Protein AF-A0A920GXK9-F1 (afdb_monomer_lite)

Radius of gyration: 22.67 Å; chains: 1; bounding box: 51×32×59 Å

Foldseek 3Di:
DDDDPDDADLLNVLCDPPDACCNGPPSPPPDDPVVSVVSSCCSPCVVVVVVVVVLVVVLVVFQAPFDDQPDQLVPQPPDDPVLSVQCVVVVDGGLNRSCPGPPQDSVNSVSSVVVRVVVCVVVVD

pLDDT: mean 87.95, std 10.88, range [48.81, 97.88]

Sequence (125 aa):
MKKLTNNSSLYDILKRPGVLYKNLPAAEEAVPPNVIDEIEASVKYEGYIKRQKADIERLQRNENTPIPKNIDYKNVVGLSNEVKQKLSEAQPESIARASRLPGITPAAISLLMVHIKKHRKAVGE

Structure (mmCIF, N/CA/C/O backbone):
data_AF-A0A920GXK9-F1
#
_entry.id   AF-A0A920GXK9-F1
#
loop_
_atom_site.group_PDB
_atom_site.id
_atom_site.type_symbol
_atom_site.label_atom_id
_atom_site.label_alt_id
_atom_site.label_comp_id
_atom_site.label_asym_id
_atom_site.label_entity_id
_atom_site.label_seq_id
_atom_site.pdbx_PDB_ins_code
_atom_site.Cartn_x
_atom_site.Cartn_y
_atom_site.Cartn_z
_atom_site.occupancy
_atom_site.B_iso_or_equiv
_atom_site.auth_seq_id
_atom_site.auth_comp_id
_atom_site.auth_asym_id
_atom_site.auth_atom_id
_atom_site.pdbx_PDB_model_num
ATOM 1 N N . MET A 1 1 ? 32.214 -4.500 -12.180 1.00 48.81 1 MET A N 1
ATOM 2 C CA . MET A 1 1 ? 31.186 -5.488 -12.587 1.00 48.81 1 MET A CA 1
ATOM 3 C C . MET A 1 1 ? 31.556 -6.853 -12.019 1.00 48.81 1 MET A C 1
ATOM 5 O O . MET A 1 1 ? 32.674 -7.297 -12.239 1.00 48.81 1 MET A O 1
ATOM 9 N N . LYS A 1 2 ? 30.674 -7.491 -11.239 1.00 49.12 2 LYS A N 1
ATOM 10 C CA . LYS A 1 2 ? 30.928 -8.814 -10.639 1.00 49.12 2 LYS A CA 1
ATOM 11 C C . LYS A 1 2 ? 30.874 -9.879 -11.749 1.00 49.12 2 LYS A C 1
ATOM 13 O O . LYS A 1 2 ? 29.871 -9.937 -12.458 1.00 49.12 2 LYS A O 1
ATOM 18 N N . LYS A 1 3 ? 31.948 -10.663 -11.934 1.00 50.00 3 LYS A N 1
ATOM 19 C CA . LYS A 1 3 ? 32.013 -11.754 -12.931 1.00 50.00 3 LYS A CA 1
ATOM 20 C C . LYS A 1 3 ? 30.836 -12.718 -12.726 1.00 50.00 3 LYS A C 1
ATOM 22 O O . LYS A 1 3 ? 30.548 -13.091 -11.590 1.00 50.00 3 LYS A O 1
ATOM 27 N N . LEU A 1 4 ? 30.157 -13.096 -13.812 1.00 56.00 4 LEU A N 1
ATOM 28 C CA . LEU A 1 4 ? 29.124 -14.132 -13.782 1.00 56.00 4 LEU A CA 1
ATOM 29 C C . LEU A 1 4 ? 29.808 -15.490 -13.594 1.00 56.00 4 LEU A C 1
ATOM 31 O O . LEU A 1 4 ? 30.535 -15.934 -14.473 1.00 56.00 4 LEU A O 1
ATOM 35 N N . THR A 1 5 ? 29.591 -16.126 -12.446 1.00 57.28 5 THR A N 1
ATOM 36 C CA . THR A 1 5 ? 30.139 -17.454 -12.121 1.00 57.28 5 THR A CA 1
ATOM 37 C C . THR A 1 5 ? 29.089 -18.570 -12.180 1.00 57.28 5 THR A C 1
ATOM 39 O O . THR A 1 5 ? 29.429 -19.708 -11.898 1.00 57.28 5 THR A O 1
ATOM 42 N N . ASN A 1 6 ? 27.837 -18.269 -12.559 1.00 59.78 6 ASN A N 1
ATOM 43 C CA . ASN A 1 6 ? 26.729 -19.232 -12.661 1.00 59.78 6 ASN A CA 1
ATOM 44 C C . ASN A 1 6 ? 25.952 -19.057 -13.977 1.00 59.78 6 ASN A C 1
ATOM 46 O O . ASN A 1 6 ? 25.784 -17.918 -14.424 1.00 59.78 6 ASN A O 1
ATOM 50 N N . ASN A 1 7 ? 25.407 -20.159 -14.519 1.00 68.31 7 ASN A N 1
ATOM 51 C CA . ASN A 1 7 ? 24.389 -20.191 -15.585 1.00 68.31 7 ASN A CA 1
ATOM 52 C C . ASN A 1 7 ? 23.203 -19.279 -15.217 1.00 68.31 7 ASN A C 1
ATOM 54 O O . ASN A 1 7 ? 22.267 -19.703 -14.547 1.00 68.31 7 ASN A O 1
ATOM 58 N N . SER A 1 8 ? 23.264 -18.008 -15.612 1.00 76.44 8 SER A N 1
ATOM 59 C CA . SER A 1 8 ? 22.206 -17.021 -15.377 1.00 76.44 8 SER A CA 1
ATOM 60 C C . SER A 1 8 ? 21.415 -16.862 -16.667 1.00 76.44 8 SER A C 1
ATOM 62 O O . SER A 1 8 ? 22.023 -16.666 -17.720 1.00 76.44 8 SER A O 1
ATOM 64 N N . SER A 1 9 ? 20.085 -16.933 -16.603 1.00 88.44 9 SER A N 1
ATOM 65 C CA . SER A 1 9 ? 19.259 -16.690 -17.788 1.00 88.44 9 SER A CA 1
ATOM 66 C C . SER A 1 9 ? 19.341 -15.216 -18.216 1.00 88.44 9 SER A C 1
ATOM 68 O O . SER A 1 9 ? 19.643 -14.336 -17.403 1.00 88.44 9 SER A O 1
ATOM 70 N N . LEU A 1 10 ? 19.036 -14.916 -19.484 1.00 89.00 10 LEU A N 1
ATOM 71 C CA . LEU A 1 10 ? 18.918 -13.527 -19.958 1.00 89.00 10 LEU A CA 1
ATOM 72 C C . LEU A 1 10 ? 17.891 -12.735 -19.136 1.00 89.00 10 LEU A C 1
ATOM 74 O O . LEU A 1 10 ? 18.093 -11.560 -18.842 1.00 89.00 10 LEU A O 1
ATOM 78 N N . TYR A 1 11 ? 16.841 -13.418 -18.687 1.00 89.31 11 TYR A N 1
ATOM 79 C CA . TYR A 1 11 ? 15.830 -12.891 -17.785 1.00 89.31 11 TYR A CA 1
ATOM 80 C C . TYR A 1 11 ? 16.412 -12.491 -16.414 1.00 89.31 11 TYR A C 1
ATOM 82 O O . TYR A 1 11 ? 16.169 -11.380 -15.940 1.00 89.31 11 TYR A O 1
ATOM 90 N N . ASP A 1 12 ? 17.258 -13.329 -15.804 1.00 89.19 12 ASP A N 1
ATOM 91 C CA . ASP A 1 12 ? 17.922 -13.006 -14.527 1.00 89.19 12 ASP A CA 1
ATOM 92 C C . ASP A 1 12 ? 18.906 -11.838 -14.661 1.00 89.19 12 ASP A C 1
ATOM 94 O O . ASP A 1 12 ? 19.091 -11.044 -13.733 1.00 89.19 12 ASP A O 1
ATOM 98 N N . ILE A 1 13 ? 19.551 -11.721 -15.823 1.00 89.31 13 ILE A N 1
ATOM 99 C CA . ILE A 1 13 ? 20.436 -10.599 -16.143 1.00 89.31 13 ILE A CA 1
ATOM 100 C C . ILE A 1 13 ? 19.612 -9.314 -16.276 1.00 89.31 13 ILE A C 1
ATOM 102 O O . ILE A 1 13 ? 19.978 -8.298 -15.678 1.00 89.31 13 ILE A O 1
ATOM 106 N N . LEU A 1 14 ? 18.473 -9.371 -16.971 1.00 91.56 14 LEU A N 1
ATOM 107 C CA . LEU A 1 14 ? 17.584 -8.229 -17.167 1.00 91.56 14 LEU A CA 1
ATOM 108 C C . LEU A 1 14 ? 16.921 -7.759 -15.863 1.00 91.56 14 LEU A C 1
ATOM 110 O O . LEU A 1 14 ? 16.590 -6.584 -15.742 1.00 91.56 14 LEU A O 1
ATOM 114 N N . LYS A 1 15 ? 16.818 -8.598 -14.826 1.00 90.56 15 LYS A N 1
ATOM 115 C CA . LYS A 1 15 ? 16.380 -8.156 -13.486 1.00 90.56 15 LYS A CA 1
ATOM 116 C C . LYS A 1 15 ? 17.358 -7.208 -12.786 1.00 90.56 15 LYS A C 1
ATOM 118 O O . LYS A 1 15 ? 16.964 -6.508 -11.853 1.00 90.56 15 LYS A O 1
ATOM 123 N N . ARG A 1 16 ? 18.630 -7.159 -13.193 1.00 90.38 16 ARG A N 1
ATOM 124 C CA . ARG A 1 16 ? 19.647 -6.352 -12.499 1.00 90.38 16 ARG A CA 1
ATOM 125 C C . ARG A 1 16 ? 19.402 -4.846 -12.693 1.00 90.38 16 ARG A C 1
ATOM 127 O O . ARG A 1 16 ? 19.021 -4.421 -13.789 1.00 90.38 16 ARG A O 1
ATOM 134 N N . PRO A 1 17 ? 19.645 -4.011 -11.665 1.00 89.44 17 PRO A N 1
ATOM 135 C CA . PRO A 1 17 ? 19.542 -2.559 -11.795 1.00 89.44 17 PRO A CA 1
ATOM 136 C C . PRO A 1 17 ? 20.426 -2.029 -12.931 1.00 89.44 17 PRO A C 1
ATOM 138 O O . PRO A 1 17 ? 21.578 -2.440 -13.059 1.00 89.44 17 PRO A O 1
ATOM 141 N N . GLY A 1 18 ? 19.880 -1.134 -13.757 1.00 88.56 18 GLY A N 1
ATOM 142 C CA . GLY A 1 18 ? 20.609 -0.486 -14.855 1.00 88.56 18 GLY A CA 1
ATOM 143 C C . GLY A 1 18 ? 20.888 -1.353 -16.090 1.00 88.56 18 GLY A C 1
ATOM 144 O O . GLY A 1 18 ? 21.463 -0.846 -17.045 1.00 88.56 18 GLY A O 1
ATOM 145 N N . VAL A 1 19 ? 20.488 -2.630 -16.101 1.00 92.06 19 VAL A N 1
ATOM 146 C CA . VAL A 1 19 ? 20.582 -3.481 -17.299 1.00 92.06 19 VAL A CA 1
ATOM 147 C C . VAL A 1 19 ? 19.360 -3.262 -18.184 1.00 92.06 19 VAL A C 1
ATOM 149 O O . VAL A 1 19 ? 18.238 -3.424 -17.713 1.00 92.06 19 VAL A O 1
ATOM 152 N N . LEU A 1 20 ? 19.581 -2.926 -19.446 1.00 92.00 20 LEU A N 1
ATOM 153 C CA . LEU A 1 20 ? 18.554 -2.796 -20.477 1.00 92.00 20 LEU A CA 1
ATOM 154 C C . LEU A 1 20 ? 18.635 -3.981 -21.443 1.00 92.00 20 LEU A C 1
ATOM 156 O O . LEU A 1 20 ? 19.661 -4.663 -21.517 1.00 92.00 20 LEU A O 1
ATOM 160 N N . TYR A 1 21 ? 17.580 -4.205 -22.217 1.00 91.06 21 TYR A N 1
ATOM 161 C CA . TYR A 1 21 ? 17.492 -5.243 -23.237 1.00 91.06 21 TYR A CA 1
ATOM 162 C C . TYR A 1 21 ? 18.669 -5.163 -24.213 1.00 91.06 21 TYR A C 1
ATOM 164 O O . TYR A 1 21 ? 19.319 -6.168 -24.471 1.00 91.06 21 TYR A O 1
ATOM 172 N N . LYS A 1 22 ? 19.054 -3.949 -24.634 1.00 90.50 22 LYS A N 1
ATOM 173 C CA . LYS A 1 22 ? 20.226 -3.701 -25.498 1.00 90.50 22 LYS A CA 1
ATOM 174 C C . LYS A 1 22 ? 21.576 -4.141 -24.915 1.00 90.50 22 LYS A C 1
ATOM 176 O O . LYS A 1 22 ? 22.574 -4.153 -25.622 1.00 90.50 22 LYS A O 1
ATOM 181 N N . ASN A 1 23 ? 21.647 -4.418 -23.612 1.00 89.25 23 ASN A N 1
ATOM 182 C CA . ASN A 1 23 ? 22.854 -4.936 -22.968 1.00 89.25 23 ASN A CA 1
ATOM 183 C C . ASN A 1 23 ? 22.914 -6.471 -22.988 1.00 89.25 23 ASN A C 1
ATOM 185 O O . ASN A 1 23 ? 23.897 -7.039 -22.508 1.00 89.25 23 ASN A O 1
ATOM 189 N N . LEU A 1 24 ? 21.867 -7.141 -23.477 1.00 88.12 24 LEU A N 1
ATOM 190 C CA . LEU A 1 24 ? 21.811 -8.591 -23.584 1.00 88.12 24 LEU A CA 1
ATOM 191 C C . LEU A 1 24 ? 22.510 -9.058 -24.870 1.00 88.12 24 LEU A C 1
ATOM 193 O O . LEU A 1 24 ? 22.381 -8.414 -25.906 1.00 88.12 24 LEU A O 1
ATOM 197 N N . PRO A 1 25 ? 23.192 -10.213 -24.844 1.00 81.50 25 PRO A N 1
ATOM 198 C CA . PRO A 1 25 ? 23.873 -10.761 -26.018 1.00 81.50 25 PRO A CA 1
ATOM 199 C C . PRO A 1 25 ? 22.933 -11.150 -27.176 1.00 81.50 25 PRO A C 1
ATOM 201 O O . PRO A 1 25 ? 23.414 -11.351 -28.279 1.00 81.50 25 PRO A O 1
ATOM 204 N N . ALA A 1 26 ? 21.617 -11.249 -26.947 1.00 73.38 26 ALA A N 1
ATOM 205 C CA . ALA A 1 26 ? 20.611 -11.536 -27.979 1.00 73.38 26 ALA A CA 1
ATOM 206 C C . ALA A 1 26 ? 19.924 -10.272 -28.539 1.00 73.38 26 ALA A C 1
ATOM 208 O O . ALA A 1 26 ? 18.965 -10.376 -29.294 1.00 73.38 26 ALA A O 1
ATOM 209 N N . ALA A 1 27 ? 20.383 -9.072 -28.168 1.00 72.25 27 ALA A N 1
ATOM 210 C CA . ALA A 1 27 ? 19.735 -7.819 -28.563 1.00 72.25 27 ALA A CA 1
ATOM 211 C C . ALA A 1 27 ? 19.862 -7.471 -30.060 1.00 72.25 27 ALA A C 1
ATOM 213 O O . ALA A 1 27 ? 19.308 -6.464 -30.493 1.00 72.25 27 ALA A O 1
ATOM 214 N N . GLU A 1 28 ? 20.617 -8.262 -30.826 1.00 62.75 28 GLU A N 1
ATOM 2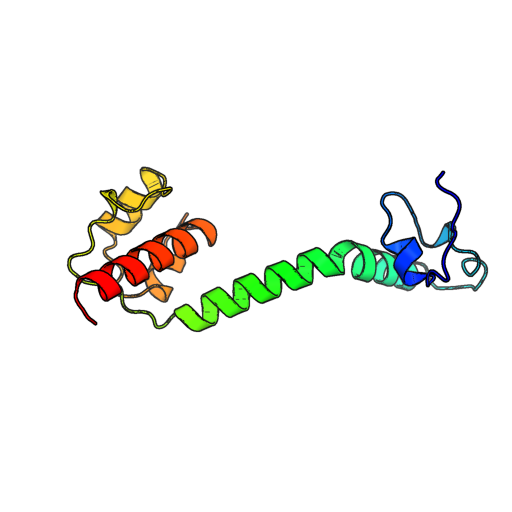15 C CA . GLU A 1 28 ? 20.832 -8.078 -32.266 1.00 62.75 28 GLU A CA 1
ATOM 216 C C . GLU A 1 28 ? 19.676 -8.625 -33.120 1.00 62.75 28 GLU A C 1
ATOM 218 O O . GLU A 1 28 ? 1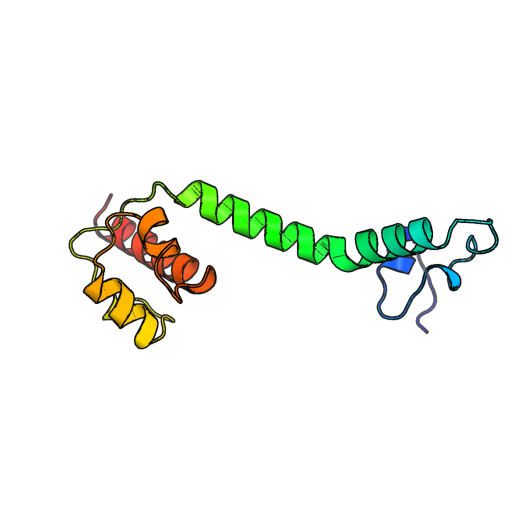9.560 -8.271 -34.293 1.00 62.75 28 GLU A O 1
ATOM 223 N N . GLU A 1 29 ? 18.786 -9.445 -32.546 1.00 72.25 29 GLU A N 1
ATOM 224 C CA . GLU A 1 29 ? 17.530 -9.805 -33.206 1.00 72.25 29 GLU A CA 1
ATOM 225 C C . GLU A 1 29 ? 16.633 -8.566 -33.325 1.00 72.25 29 GLU A C 1
ATOM 227 O O . GLU A 1 29 ? 16.472 -7.799 -32.374 1.00 72.25 29 GLU A O 1
ATOM 232 N N . ALA A 1 30 ? 16.038 -8.360 -34.505 1.00 78.69 30 ALA A N 1
ATOM 233 C CA . ALA A 1 30 ? 15.164 -7.224 -34.786 1.00 78.69 30 ALA A CA 1
ATOM 234 C C . ALA A 1 30 ? 13.827 -7.356 -34.034 1.00 78.69 30 ALA A C 1
ATOM 236 O O . ALA A 1 30 ? 12.793 -7.700 -34.609 1.00 78.69 30 ALA A O 1
ATOM 237 N N . VAL A 1 31 ? 13.852 -7.091 -32.730 1.00 87.12 31 VAL A N 1
ATOM 238 C CA . VAL A 1 31 ? 12.663 -7.031 -31.884 1.00 87.12 31 VAL A CA 1
ATOM 239 C C . VAL A 1 31 ? 12.063 -5.625 -31.972 1.00 87.12 31 VAL A C 1
ATOM 241 O O . VAL A 1 31 ? 12.782 -4.638 -31.791 1.00 87.12 31 VAL A O 1
ATOM 244 N N . PRO A 1 32 ? 10.752 -5.493 -32.245 1.00 91.75 32 PRO A N 1
ATOM 245 C CA . PRO A 1 32 ? 10.090 -4.196 -32.280 1.00 91.75 32 PRO A CA 1
ATOM 246 C C . PRO A 1 32 ? 10.259 -3.422 -30.959 1.00 91.75 32 PRO A C 1
ATOM 248 O O . PRO A 1 32 ? 10.151 -4.027 -29.889 1.00 91.75 32 PRO A O 1
ATOM 251 N N . PRO A 1 33 ? 10.454 -2.090 -30.990 1.00 90.00 33 PRO A N 1
ATOM 252 C CA . PRO A 1 33 ? 10.674 -1.295 -29.779 1.00 90.00 33 PRO A CA 1
ATOM 253 C C . PRO A 1 33 ? 9.590 -1.460 -28.704 1.00 90.00 33 PRO A C 1
ATOM 255 O O . PRO A 1 33 ? 9.906 -1.589 -27.529 1.00 90.00 33 PRO A O 1
ATOM 258 N N . ASN A 1 34 ? 8.318 -1.557 -29.101 1.00 93.94 34 ASN A N 1
ATOM 259 C CA . ASN A 1 34 ? 7.203 -1.768 -28.173 1.00 93.94 34 ASN A CA 1
ATOM 260 C C . ASN A 1 34 ? 7.283 -3.115 -27.434 1.00 93.94 34 ASN A C 1
ATOM 262 O O . ASN A 1 34 ? 6.865 -3.213 -26.284 1.00 93.94 34 ASN A O 1
ATOM 266 N N . VAL A 1 35 ? 7.823 -4.148 -28.085 1.00 93.12 35 VAL A N 1
ATOM 267 C CA . VAL A 1 35 ? 8.030 -5.464 -27.469 1.00 93.12 35 VAL A CA 1
ATOM 268 C C . VAL A 1 35 ? 9.207 -5.405 -26.495 1.00 93.12 35 VAL A C 1
ATOM 270 O O . VAL A 1 35 ? 9.139 -5.995 -25.420 1.00 93.12 35 VAL A O 1
ATOM 273 N N . ILE A 1 36 ? 10.262 -4.652 -26.824 1.00 92.56 36 ILE A N 1
ATOM 274 C CA . ILE A 1 36 ? 11.381 -4.402 -25.905 1.00 92.56 36 ILE A CA 1
ATOM 275 C C . ILE A 1 36 ? 10.882 -3.699 -24.636 1.00 92.56 36 ILE A C 1
ATOM 277 O O . ILE A 1 36 ? 11.195 -4.154 -23.534 1.00 92.56 36 ILE A O 1
ATOM 281 N N . ASP A 1 37 ? 10.064 -2.655 -24.783 1.00 92.69 37 ASP A N 1
ATOM 282 C CA . ASP A 1 37 ? 9.478 -1.924 -23.654 1.00 92.69 37 ASP A CA 1
ATOM 283 C C . ASP A 1 37 ? 8.630 -2.843 -22.762 1.00 92.69 37 ASP A C 1
ATOM 285 O O . ASP A 1 37 ? 8.730 -2.790 -21.535 1.00 92.69 37 ASP A O 1
ATOM 289 N N . GLU A 1 38 ? 7.827 -3.728 -23.358 1.00 94.31 38 GLU A N 1
ATOM 290 C CA . GLU A 1 38 ? 7.013 -4.697 -22.618 1.00 94.31 38 GLU A CA 1
ATOM 291 C C . GLU A 1 38 ? 7.871 -5.735 -21.876 1.00 94.31 38 GLU A C 1
ATOM 293 O O . GLU A 1 38 ? 7.608 -6.049 -20.708 1.00 94.31 38 GLU A O 1
ATOM 298 N N . ILE A 1 39 ? 8.931 -6.244 -22.509 1.00 93.06 39 ILE A N 1
ATOM 299 C CA . ILE A 1 39 ? 9.879 -7.170 -21.876 1.00 93.06 39 ILE A CA 1
ATOM 300 C C . ILE A 1 39 ? 10.570 -6.483 -20.694 1.00 93.06 39 ILE A C 1
ATOM 302 O O . ILE A 1 39 ? 10.608 -7.033 -19.592 1.00 93.06 39 ILE A O 1
ATOM 306 N N . GLU A 1 40 ? 11.098 -5.274 -20.884 1.00 93.06 40 GLU A N 1
ATOM 307 C CA . GLU A 1 40 ? 11.743 -4.539 -19.799 1.00 93.06 40 GLU A CA 1
ATOM 308 C C . GLU A 1 40 ? 10.752 -4.237 -18.674 1.00 93.06 40 GLU A C 1
ATOM 310 O O . GLU A 1 40 ? 11.024 -4.564 -17.517 1.00 93.06 40 GLU A O 1
ATOM 315 N N . ALA A 1 41 ? 9.577 -3.690 -18.983 1.00 93.19 41 ALA A N 1
ATOM 316 C CA . ALA A 1 41 ? 8.571 -3.376 -17.978 1.00 93.19 41 ALA A CA 1
ATOM 317 C C . ALA A 1 41 ? 8.139 -4.628 -17.198 1.00 93.19 41 ALA A C 1
ATOM 319 O O . ALA A 1 41 ? 8.163 -4.632 -15.963 1.00 93.19 41 ALA A O 1
ATOM 320 N N . SER A 1 42 ? 7.798 -5.714 -17.891 1.00 93.25 42 SER A N 1
ATOM 321 C CA . SER A 1 42 ? 7.347 -6.951 -17.247 1.00 93.25 42 SER A CA 1
ATOM 322 C C . SER A 1 42 ? 8.406 -7.514 -16.301 1.00 93.25 42 SER A C 1
ATOM 324 O O . SER A 1 42 ? 8.080 -7.828 -15.157 1.00 93.25 42 SER A O 1
ATOM 326 N N . VAL A 1 43 ? 9.677 -7.558 -16.709 1.00 94.06 43 VAL A N 1
ATOM 327 C CA . VAL A 1 43 ? 10.769 -8.096 -15.884 1.00 94.06 43 VAL A CA 1
ATOM 328 C C . VAL A 1 43 ? 11.125 -7.168 -14.721 1.00 94.06 43 VAL A C 1
ATOM 330 O O . VAL A 1 43 ? 11.325 -7.637 -13.596 1.00 94.06 43 VAL A O 1
ATOM 333 N N . LYS A 1 44 ? 11.201 -5.854 -14.958 1.00 92.00 44 LYS A N 1
ATOM 334 C CA . LYS A 1 44 ? 11.584 -4.868 -13.931 1.00 92.00 44 LYS A CA 1
ATOM 335 C C . LYS A 1 44 ? 10.509 -4.703 -12.862 1.00 92.00 44 LYS A C 1
ATOM 337 O O . LYS A 1 44 ? 10.841 -4.546 -11.684 1.00 92.00 44 LYS A O 1
ATOM 342 N N . TYR A 1 45 ? 9.236 -4.756 -13.253 1.00 93.62 45 TYR A N 1
ATOM 343 C CA . TYR A 1 45 ? 8.112 -4.524 -12.347 1.00 93.62 45 TYR A CA 1
ATOM 344 C C . TYR A 1 45 ? 7.474 -5.804 -11.794 1.00 93.62 45 TYR A C 1
ATOM 346 O O . TYR A 1 45 ? 6.680 -5.704 -10.858 1.00 93.62 45 TYR A O 1
ATOM 354 N N . GLU A 1 46 ? 7.845 -6.997 -12.275 1.00 92.56 46 GLU A N 1
ATOM 355 C CA . GLU A 1 46 ? 7.275 -8.286 -11.845 1.00 92.56 46 GLU A CA 1
ATOM 356 C C . GLU A 1 46 ? 7.154 -8.412 -10.317 1.00 92.56 46 GLU A C 1
ATOM 358 O O . GLU A 1 46 ? 6.086 -8.722 -9.786 1.00 92.56 46 GLU A O 1
ATOM 363 N N . GLY A 1 47 ? 8.243 -8.146 -9.586 1.00 90.56 47 GLY A N 1
ATOM 364 C CA . GLY A 1 47 ? 8.276 -8.294 -8.130 1.00 90.56 47 GLY A CA 1
ATOM 365 C C . GLY A 1 47 ? 7.333 -7.327 -7.410 1.00 90.56 47 GLY A C 1
ATOM 366 O O . GLY A 1 47 ? 6.705 -7.694 -6.413 1.00 90.56 47 GLY A O 1
ATOM 367 N N . TYR A 1 48 ? 7.195 -6.110 -7.936 1.00 91.00 48 TYR A N 1
ATOM 368 C CA . TYR A 1 48 ? 6.286 -5.097 -7.405 1.00 91.00 48 TYR A CA 1
ATOM 369 C C . TYR A 1 48 ? 4.833 -5.476 -7.682 1.00 91.00 48 TYR A C 1
ATOM 371 O O . TYR A 1 48 ? 4.022 -5.476 -6.757 1.00 91.00 48 TYR A O 1
ATOM 379 N N . ILE A 1 49 ? 4.525 -5.882 -8.916 1.00 91.88 49 ILE A N 1
ATOM 380 C CA . ILE A 1 49 ? 3.189 -6.333 -9.322 1.00 91.88 49 ILE A CA 1
ATOM 381 C C . ILE A 1 49 ? 2.769 -7.549 -8.493 1.00 91.88 49 ILE A C 1
ATOM 383 O O . ILE A 1 49 ? 1.651 -7.595 -7.981 1.00 91.88 49 ILE A O 1
ATOM 387 N N . LYS A 1 50 ? 3.669 -8.518 -8.294 1.00 93.56 50 LYS A N 1
ATOM 388 C CA . LYS A 1 50 ? 3.406 -9.697 -7.460 1.00 93.56 50 LYS A CA 1
ATOM 389 C C . LYS A 1 50 ? 3.085 -9.311 -6.015 1.00 93.56 50 LYS A C 1
ATOM 391 O O . LYS A 1 50 ? 2.148 -9.858 -5.437 1.00 93.56 50 LYS A O 1
ATOM 396 N N . ARG A 1 51 ? 3.825 -8.359 -5.436 1.00 90.81 51 ARG A N 1
ATOM 397 C CA . ARG A 1 51 ? 3.556 -7.852 -4.081 1.00 90.81 51 ARG A CA 1
ATOM 398 C C . ARG A 1 51 ? 2.203 -7.143 -4.002 1.00 90.81 51 ARG A C 1
ATOM 400 O O . ARG A 1 51 ? 1.417 -7.458 -3.118 1.00 90.81 51 ARG A O 1
ATOM 407 N N . GLN A 1 52 ? 1.910 -6.260 -4.954 1.00 89.50 52 GLN A N 1
ATOM 408 C CA . GLN A 1 52 ? 0.635 -5.543 -5.008 1.00 89.50 52 GLN A CA 1
ATOM 409 C C . GLN A 1 52 ? -0.558 -6.495 -5.153 1.00 89.50 52 GLN A C 1
ATOM 411 O O . GLN A 1 52 ? -1.550 -6.335 -4.447 1.00 89.50 52 GLN A O 1
ATOM 416 N N . LYS A 1 53 ? -0.455 -7.524 -6.005 1.00 90.75 53 LYS A N 1
ATOM 417 C CA . LYS A 1 53 ? -1.492 -8.562 -6.125 1.00 90.75 53 LYS A CA 1
ATOM 418 C C . LYS A 1 53 ? -1.723 -9.289 -4.799 1.00 90.75 53 LYS A C 1
ATOM 420 O O . LYS A 1 53 ? -2.866 -9.411 -4.373 1.00 90.75 53 LYS A O 1
ATOM 425 N N . ALA A 1 54 ? -0.655 -9.691 -4.109 1.00 89.44 54 ALA A N 1
ATOM 426 C CA . ALA A 1 54 ? -0.769 -10.342 -2.804 1.00 89.44 54 ALA A CA 1
ATOM 427 C C . ALA A 1 54 ? -1.427 -9.436 -1.741 1.00 89.44 54 ALA A C 1
ATOM 429 O O . ALA A 1 54 ? -2.222 -9.912 -0.925 1.00 89.44 54 ALA A O 1
ATOM 430 N N . ASP A 1 55 ? -1.130 -8.132 -1.759 1.00 83.31 55 ASP A N 1
ATOM 431 C CA . ASP A 1 55 ? -1.763 -7.153 -0.870 1.00 83.31 55 ASP A CA 1
ATOM 432 C C . ASP A 1 55 ? -3.266 -7.000 -1.174 1.00 83.31 55 ASP A C 1
ATOM 434 O O . ASP A 1 55 ? -4.082 -7.012 -0.248 1.00 83.31 55 ASP A O 1
ATOM 438 N N . ILE A 1 56 ? -3.650 -6.941 -2.456 1.00 85.19 56 ILE A N 1
ATOM 439 C CA . ILE A 1 56 ? -5.056 -6.896 -2.898 1.00 85.19 56 ILE A CA 1
ATOM 440 C C . ILE A 1 56 ? -5.810 -8.155 -2.458 1.00 85.19 56 ILE A C 1
ATOM 442 O O . ILE A 1 56 ? -6.854 -8.049 -1.817 1.00 85.19 56 ILE A O 1
ATOM 446 N N . GLU A 1 57 ? -5.270 -9.345 -2.726 1.00 88.19 57 GLU A N 1
ATOM 447 C CA . GLU A 1 57 ? -5.890 -10.619 -2.333 1.00 88.19 57 GLU A CA 1
ATOM 448 C C . GLU A 1 57 ? -6.060 -10.728 -0.813 1.00 88.19 57 GLU A C 1
ATOM 450 O O . GLU A 1 57 ? -7.038 -11.284 -0.303 1.00 88.19 57 GLU A O 1
ATOM 455 N N . ARG A 1 58 ? -5.103 -10.199 -0.042 1.00 81.81 58 ARG A N 1
ATOM 456 C CA . ARG A 1 58 ? -5.227 -10.125 1.415 1.00 81.81 58 ARG A CA 1
ATOM 457 C C . ARG A 1 58 ? -6.357 -9.186 1.827 1.00 81.81 58 ARG A C 1
ATOM 459 O O . ARG A 1 58 ? -7.086 -9.535 2.752 1.00 81.81 58 ARG A O 1
ATOM 466 N N . LEU A 1 59 ? -6.495 -8.019 1.204 1.00 76.81 59 LEU A N 1
ATOM 467 C CA . LEU A 1 59 ? -7.592 -7.098 1.513 1.00 76.81 59 LEU A CA 1
ATOM 468 C C . LEU A 1 59 ? -8.947 -7.727 1.179 1.00 76.81 59 LEU A C 1
ATOM 470 O O . LEU A 1 59 ? -9.797 -7.788 2.064 1.00 76.81 59 LEU A O 1
ATOM 474 N N . GLN A 1 60 ? -9.096 -8.292 -0.021 1.00 82.75 60 GLN A N 1
ATOM 475 C CA . GLN A 1 60 ? -10.324 -8.953 -0.483 1.00 82.75 60 GLN A CA 1
ATOM 476 C C . GLN A 1 60 ? -10.767 -10.079 0.455 1.00 82.75 60 GLN A C 1
ATOM 478 O O . GLN A 1 60 ? -11.915 -10.114 0.891 1.00 82.75 60 GLN A O 1
ATOM 483 N N . ARG A 1 61 ? -9.843 -10.956 0.871 1.00 84.56 61 ARG A N 1
ATOM 484 C CA . ARG A 1 61 ? -10.156 -12.029 1.835 1.00 84.56 61 ARG A CA 1
ATOM 485 C C . ARG A 1 61 ? -10.708 -11.520 3.166 1.00 84.56 61 ARG A C 1
ATOM 487 O O . ARG A 1 61 ? -11.402 -12.262 3.853 1.00 84.56 61 ARG A O 1
ATOM 494 N N . ASN A 1 62 ? -10.364 -10.296 3.558 1.00 82.06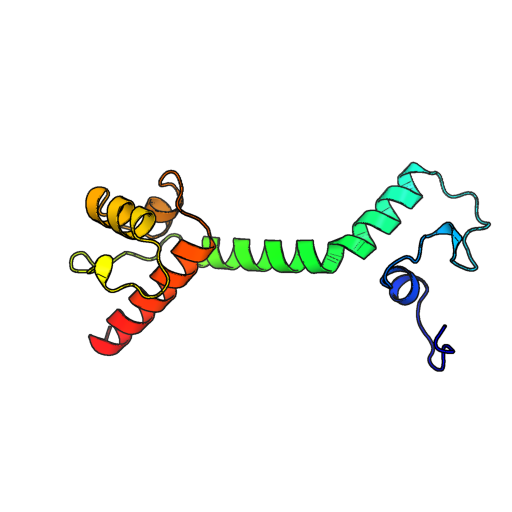 62 ASN A N 1
ATOM 495 C CA . ASN A 1 62 ? -10.757 -9.724 4.840 1.00 82.06 62 ASN A CA 1
ATOM 496 C C . ASN A 1 62 ? -11.908 -8.713 4.724 1.00 82.06 62 ASN A C 1
ATOM 498 O O . ASN A 1 62 ? -12.318 -8.197 5.761 1.00 82.06 62 ASN A O 1
ATOM 502 N N . GLU A 1 63 ? -12.447 -8.444 3.529 1.00 81.50 63 GLU A N 1
ATOM 503 C CA . GLU A 1 63 ? -13.513 -7.449 3.320 1.00 81.50 63 GLU A CA 1
ATOM 504 C C . GLU A 1 63 ? -14.729 -7.688 4.225 1.00 81.50 63 GLU A C 1
ATOM 506 O O . GLU A 1 63 ? -15.225 -6.754 4.858 1.00 81.50 63 GLU A O 1
ATOM 511 N N . ASN A 1 64 ? -15.134 -8.951 4.377 1.00 85.12 64 ASN A N 1
ATOM 512 C CA . ASN A 1 64 ? -16.279 -9.351 5.198 1.00 85.12 64 ASN A CA 1
ATOM 513 C C . ASN A 1 64 ? -15.966 -9.446 6.698 1.00 85.12 64 ASN A C 1
ATOM 515 O O . ASN A 1 64 ? -16.808 -9.902 7.466 1.00 85.12 64 ASN A O 1
ATOM 519 N N . THR A 1 65 ? -14.770 -9.052 7.146 1.00 90.94 65 THR A N 1
ATOM 520 C CA . THR A 1 65 ? -14.427 -9.104 8.573 1.00 90.94 65 THR A CA 1
ATOM 521 C C . THR A 1 65 ? -15.248 -8.057 9.334 1.00 90.94 65 THR A C 1
ATOM 523 O O . THR A 1 65 ? -15.072 -6.861 9.070 1.00 90.94 65 THR A O 1
ATOM 526 N N . PRO A 1 66 ? -16.103 -8.464 10.296 1.00 93.62 66 PRO A N 1
ATOM 527 C CA . PRO A 1 66 ? -16.847 -7.511 11.104 1.00 93.62 66 PRO A CA 1
ATOM 528 C C . PRO A 1 66 ? -15.923 -6.832 12.114 1.00 93.62 66 PRO A C 1
ATOM 530 O O . PRO A 1 66 ? -15.038 -7.471 12.701 1.00 93.62 66 PRO A O 1
ATOM 533 N N . ILE A 1 67 ? -16.142 -5.538 12.321 1.00 94.56 67 ILE A N 1
ATOM 534 C CA . ILE A 1 67 ? -15.434 -4.757 13.332 1.00 94.56 67 ILE A CA 1
ATOM 535 C C . ILE A 1 67 ? -16.250 -4.820 14.636 1.00 94.56 67 ILE A C 1
ATOM 537 O O . ILE A 1 67 ? -17.451 -4.545 14.607 1.00 94.56 67 ILE A O 1
ATOM 541 N N . PRO A 1 68 ? -15.648 -5.206 15.780 1.00 92.38 68 PRO A N 1
ATOM 542 C CA . PRO A 1 68 ? -16.349 -5.225 17.062 1.00 92.38 68 PRO A CA 1
ATOM 543 C C . PRO A 1 68 ? -16.922 -3.850 17.422 1.00 92.38 68 PRO A C 1
ATOM 545 O O . PRO A 1 68 ? -16.227 -2.842 17.313 1.00 92.38 68 PRO A O 1
ATOM 548 N N . LYS A 1 69 ? -18.170 -3.807 17.905 1.00 89.00 69 LYS A N 1
ATOM 549 C CA . LYS A 1 69 ? -18.871 -2.549 18.234 1.00 89.00 69 LYS A CA 1
ATOM 550 C C . LYS A 1 69 ? -18.201 -1.734 19.346 1.00 89.00 69 LYS A C 1
ATOM 552 O O . LYS A 1 69 ? -18.419 -0.535 19.438 1.00 89.00 69 LYS A O 1
ATOM 557 N N . ASN A 1 70 ? -17.427 -2.387 20.206 1.00 89.25 70 ASN A N 1
ATOM 558 C CA . ASN A 1 70 ? -16.740 -1.794 21.351 1.00 89.25 70 ASN A CA 1
ATOM 559 C C . ASN A 1 70 ? -15.246 -1.543 21.090 1.00 89.25 70 ASN A C 1
ATOM 561 O O . ASN A 1 70 ? -14.484 -1.368 22.040 1.00 89.25 70 ASN A O 1
ATOM 565 N N . ILE A 1 71 ? -14.806 -1.570 19.829 1.00 93.06 71 ILE A N 1
ATOM 566 C CA . ILE A 1 71 ? -13.410 -1.299 19.498 1.00 93.06 71 ILE A CA 1
ATOM 567 C C . ILE A 1 71 ? -13.039 0.142 19.872 1.00 93.06 71 ILE A C 1
ATOM 569 O O . ILE A 1 71 ? -13.728 1.095 19.510 1.00 93.06 71 ILE A O 1
ATOM 573 N N . ASP A 1 72 ? -11.911 0.311 20.559 1.00 94.06 72 ASP A N 1
ATOM 574 C CA . ASP A 1 72 ? -11.326 1.632 20.774 1.00 94.06 72 ASP A CA 1
ATOM 575 C C . ASP A 1 72 ? -10.244 1.902 19.723 1.00 94.06 72 ASP A C 1
ATOM 577 O O . ASP A 1 72 ? -9.086 1.485 19.855 1.00 94.06 72 ASP A O 1
ATOM 581 N N . TYR A 1 73 ? -10.615 2.636 18.670 1.00 96.19 73 TYR A N 1
ATOM 582 C CA . TYR A 1 73 ? -9.693 3.012 17.596 1.00 96.19 73 TYR A CA 1
ATOM 583 C C . TYR A 1 73 ? -8.493 3.825 18.096 1.00 96.19 73 TYR A C 1
ATOM 585 O O . TYR A 1 73 ? -7.426 3.784 17.473 1.00 96.19 73 TYR A O 1
ATOM 593 N N . LYS A 1 74 ? -8.610 4.525 19.234 1.00 95.38 74 LYS A N 1
ATOM 594 C CA . LYS A 1 74 ? -7.502 5.304 19.805 1.00 95.38 74 LYS A CA 1
ATOM 595 C C . LYS A 1 74 ? -6.336 4.407 20.224 1.00 95.38 74 LYS A C 1
ATOM 597 O O . LYS A 1 74 ? -5.182 4.837 20.122 1.00 95.38 74 LYS A O 1
ATOM 602 N N . ASN A 1 75 ? -6.625 3.151 20.566 1.00 94.69 75 ASN A N 1
ATOM 603 C CA . ASN A 1 75 ? -5.651 2.148 21.001 1.00 94.69 75 ASN A CA 1
ATOM 604 C C . ASN A 1 75 ? -5.061 1.318 19.852 1.00 94.69 75 ASN A C 1
ATOM 606 O O . ASN A 1 75 ? -4.221 0.442 20.080 1.00 94.69 75 ASN A O 1
ATOM 610 N N . VAL A 1 76 ? -5.449 1.582 18.600 1.00 95.94 76 VAL A N 1
ATOM 611 C CA . VAL A 1 76 ? -4.828 0.914 17.452 1.00 95.94 76 VAL A CA 1
ATOM 612 C C . VAL A 1 76 ? -3.451 1.530 17.200 1.00 95.94 76 VAL A C 1
ATOM 614 O O . VAL A 1 76 ? -3.309 2.661 16.727 1.00 95.94 76 VAL A O 1
ATOM 617 N N . VAL A 1 77 ? -2.414 0.768 17.545 1.00 95.00 77 VAL A N 1
ATOM 618 C CA . VAL A 1 77 ? -1.008 1.165 17.407 1.00 95.00 77 VAL A CA 1
ATOM 619 C C . VAL A 1 77 ? -0.650 1.379 15.933 1.00 95.00 77 VAL A C 1
ATOM 621 O O . VAL A 1 77 ? -0.973 0.554 15.081 1.00 95.00 77 VAL A O 1
ATOM 624 N N . GLY A 1 78 ? 0.039 2.485 15.642 1.00 95.81 78 GLY A N 1
ATOM 625 C CA . GLY A 1 78 ? 0.529 2.830 14.303 1.00 95.81 78 GLY A CA 1
ATOM 626 C C . GLY A 1 78 ? -0.460 3.591 13.414 1.00 95.81 78 GLY A C 1
ATOM 627 O O . GLY A 1 78 ? -0.048 4.097 12.374 1.00 95.81 78 GLY A O 1
ATOM 628 N N . LEU A 1 79 ? -1.737 3.717 13.799 1.00 97.06 79 LEU A N 1
ATOM 629 C CA . LEU A 1 79 ? -2.658 4.617 13.096 1.00 97.06 79 LEU A CA 1
ATOM 630 C C . LEU A 1 79 ? -2.335 6.078 13.424 1.00 97.06 79 LEU A C 1
ATOM 632 O O . LEU A 1 79 ? -2.065 6.414 14.580 1.00 97.06 79 LEU A O 1
ATOM 636 N N . SER A 1 80 ? -2.407 6.949 12.416 1.00 97.44 80 SER A N 1
ATOM 637 C CA . SER A 1 80 ? -2.314 8.396 12.618 1.00 97.44 80 SER A CA 1
ATOM 638 C C . SER A 1 80 ? -3.533 8.921 13.381 1.00 97.44 80 SER A C 1
ATOM 640 O O . SER A 1 80 ? -4.598 8.300 13.377 1.00 97.44 80 SER A O 1
ATOM 642 N N . ASN A 1 81 ? -3.400 10.090 14.014 1.00 97.38 81 ASN A N 1
ATOM 643 C CA . ASN A 1 81 ? -4.513 10.718 14.732 1.00 97.38 81 ASN A CA 1
ATOM 644 C C . ASN A 1 81 ? -5.704 11.006 13.807 1.00 97.38 81 ASN A C 1
ATOM 646 O O . ASN A 1 81 ? -6.837 10.736 14.187 1.00 97.38 81 ASN A O 1
ATOM 650 N N . GLU A 1 82 ? -5.445 11.449 12.575 1.00 97.00 82 GLU A N 1
ATOM 651 C CA . GLU A 1 82 ? -6.486 11.677 11.567 1.00 97.00 82 GLU A CA 1
ATOM 652 C C . GLU A 1 82 ? -7.247 10.386 11.230 1.00 97.00 82 GLU A C 1
ATOM 654 O O . GLU A 1 82 ? -8.475 10.366 11.204 1.00 97.00 82 GLU A O 1
ATOM 659 N N . VAL A 1 83 ? -6.531 9.276 11.025 1.00 97.88 83 VAL A N 1
ATOM 660 C CA . VAL A 1 83 ? -7.155 7.979 10.734 1.00 97.88 83 VAL A CA 1
ATOM 661 C C . VAL A 1 83 ? -7.966 7.478 11.932 1.00 97.88 83 VAL A C 1
ATOM 663 O O . VAL A 1 83 ? -9.090 7.008 11.758 1.00 97.88 83 VAL A O 1
ATOM 666 N N . LYS A 1 84 ? -7.424 7.595 13.151 1.00 97.75 84 LYS A N 1
ATOM 667 C CA . LYS A 1 84 ? -8.135 7.230 14.387 1.00 97.75 84 LYS A CA 1
ATOM 668 C C . LYS A 1 84 ? -9.419 8.034 14.545 1.00 97.75 84 LYS A C 1
ATOM 670 O O . LYS A 1 84 ? -10.450 7.457 14.883 1.00 97.75 84 LYS A O 1
ATOM 675 N N . GLN A 1 85 ? -9.358 9.337 14.284 1.00 97.31 85 GLN A N 1
ATOM 676 C CA . GLN A 1 85 ? -10.510 10.228 14.331 1.00 97.31 85 GLN A CA 1
ATOM 677 C C . GLN A 1 85 ? -11.566 9.810 13.304 1.00 97.31 85 GLN A C 1
ATOM 679 O O . GLN A 1 85 ? -12.690 9.512 13.692 1.00 97.31 85 GLN A O 1
ATOM 684 N N . LYS A 1 86 ? -11.186 9.658 12.030 1.00 97.69 86 LYS A N 1
ATOM 685 C CA . LYS A 1 86 ? -12.099 9.237 10.954 1.00 97.69 86 LYS A CA 1
ATOM 686 C C . LYS A 1 86 ? -12.805 7.915 11.251 1.00 97.69 86 LYS A C 1
ATOM 688 O O . LYS A 1 86 ? -14.009 7.801 11.046 1.00 97.69 86 LYS A O 1
ATOM 693 N N . LEU A 1 87 ? -12.076 6.914 11.749 1.00 97.38 87 LEU A N 1
ATOM 694 C CA . LEU A 1 87 ? -12.665 5.625 12.130 1.00 97.38 87 LEU A CA 1
ATOM 695 C C . LEU A 1 87 ? -13.600 5.753 13.341 1.00 97.38 87 LEU A C 1
ATOM 697 O O . LEU A 1 87 ? -14.657 5.128 13.360 1.00 97.38 87 LEU A O 1
ATOM 701 N N . SER A 1 88 ? -13.226 6.580 14.322 1.00 96.69 88 SER A N 1
ATOM 702 C CA . SER A 1 88 ? -14.038 6.827 15.520 1.00 96.69 88 SER A CA 1
ATOM 703 C C . SER A 1 88 ? -15.331 7.578 15.212 1.00 96.69 88 SER A C 1
ATOM 705 O O . SER A 1 88 ? -16.338 7.315 15.859 1.00 96.69 88 SER A O 1
ATOM 707 N N . GLU A 1 89 ? -15.308 8.494 14.246 1.00 96.50 89 GLU A N 1
ATOM 708 C CA . GLU A 1 89 ? -16.485 9.237 13.786 1.00 96.50 89 GLU A CA 1
ATOM 709 C C . GLU A 1 89 ? -17.394 8.362 12.918 1.00 96.50 89 GLU A C 1
ATOM 711 O O . GLU A 1 89 ? -18.605 8.336 13.117 1.00 96.50 89 GLU A O 1
ATOM 716 N N . ALA A 1 90 ? -16.817 7.610 11.976 1.00 96.81 90 ALA A N 1
ATOM 717 C CA . ALA A 1 90 ? -17.588 6.805 11.034 1.00 96.81 90 ALA A CA 1
ATOM 718 C C . ALA A 1 90 ? -18.142 5.500 11.631 1.00 96.81 90 ALA A C 1
ATOM 720 O O . ALA A 1 90 ? -19.113 4.971 11.096 1.00 96.81 90 ALA A O 1
ATOM 721 N N . GLN A 1 91 ? -17.509 4.956 12.681 1.00 96.38 91 GLN A N 1
ATOM 722 C CA . GLN A 1 91 ? -17.875 3.684 13.327 1.00 96.38 91 GLN A CA 1
ATOM 723 C C . GLN A 1 91 ? -18.232 2.568 12.318 1.00 96.38 91 GLN A C 1
ATOM 725 O O . GLN A 1 91 ? -19.336 2.016 12.358 1.00 96.38 91 GLN A O 1
ATOM 730 N N . PRO A 1 92 ? -17.337 2.237 11.364 1.00 95.69 92 PRO A N 1
ATOM 731 C CA . PRO A 1 92 ? -17.648 1.264 10.324 1.00 95.69 92 PRO A CA 1
ATOM 732 C C . PRO A 1 92 ? -17.913 -0.126 10.917 1.00 95.69 92 PRO A C 1
ATOM 734 O O . PRO A 1 92 ? -17.160 -0.617 11.751 1.00 95.69 92 PRO A O 1
ATOM 737 N N . GLU A 1 93 ? -18.954 -0.798 10.427 1.00 94.75 93 GLU A N 1
ATOM 738 C CA . GLU A 1 93 ? -19.340 -2.143 10.887 1.00 94.75 93 GLU A CA 1
ATOM 739 C C . GLU A 1 93 ? -18.429 -3.263 10.345 1.00 94.75 93 GLU A C 1
ATOM 741 O O . GLU A 1 93 ? -18.407 -4.376 10.871 1.00 94.75 93 GLU A O 1
ATOM 746 N N . SER A 1 94 ? -17.671 -2.986 9.280 1.00 93.75 94 SER A N 1
ATOM 747 C CA . SER A 1 94 ? -16.814 -3.960 8.606 1.00 93.75 94 SER A CA 1
ATOM 748 C C . SER A 1 94 ? -15.561 -3.323 8.021 1.00 93.75 94 SER A C 1
ATOM 750 O O . SER A 1 94 ? -15.496 -2.115 7.769 1.00 93.75 94 SER A O 1
ATOM 752 N N . ILE A 1 95 ? -14.563 -4.162 7.747 1.00 94.62 95 ILE A N 1
ATOM 753 C CA . ILE A 1 95 ? -13.321 -3.741 7.094 1.00 94.62 95 ILE A CA 1
ATOM 754 C C . ILE A 1 95 ? -13.575 -3.180 5.694 1.00 94.62 95 ILE A C 1
ATOM 756 O O . ILE A 1 95 ? -12.961 -2.176 5.336 1.00 94.62 95 ILE A O 1
ATOM 760 N N . ALA A 1 96 ? -14.510 -3.757 4.933 1.00 91.94 96 ALA A N 1
ATOM 761 C CA . ALA A 1 96 ? -14.910 -3.215 3.635 1.00 91.94 96 ALA A CA 1
ATOM 762 C C . ALA A 1 96 ? -15.489 -1.794 3.730 1.00 91.94 96 ALA A C 1
ATOM 764 O O . ALA A 1 96 ? -15.254 -0.975 2.843 1.00 91.94 96 ALA A O 1
ATOM 765 N N . ARG A 1 97 ? -16.240 -1.470 4.793 1.00 94.12 97 ARG A N 1
ATOM 766 C CA . ARG A 1 97 ? -16.717 -0.093 5.000 1.00 94.12 97 ARG A CA 1
ATOM 767 C C . ARG A 1 97 ? -15.587 0.834 5.429 1.00 94.12 97 ARG A C 1
ATOM 769 O O . ARG A 1 97 ? -15.484 1.934 4.896 1.00 94.12 97 ARG A O 1
ATOM 776 N N . ALA A 1 98 ? -14.718 0.382 6.332 1.00 95.62 98 ALA A N 1
ATOM 777 C CA . ALA A 1 98 ? -13.567 1.162 6.780 1.00 95.62 98 ALA A CA 1
ATOM 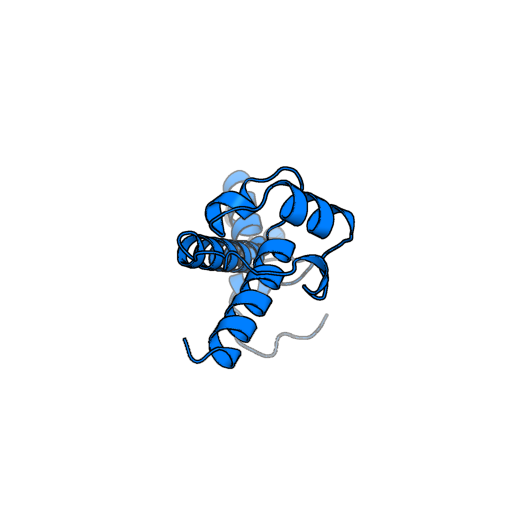778 C C . ALA A 1 98 ? -12.615 1.516 5.623 1.00 95.62 98 ALA A C 1
ATOM 780 O O . ALA A 1 98 ? -12.133 2.644 5.555 1.00 95.62 98 ALA A O 1
ATOM 781 N N . SER A 1 99 ? -12.362 0.584 4.696 1.00 93.62 99 SER A N 1
ATOM 782 C CA . SER A 1 99 ? -11.437 0.790 3.569 1.00 93.62 99 SER A CA 1
ATOM 783 C C . SER A 1 99 ? -11.930 1.804 2.537 1.00 93.62 99 SER A C 1
ATOM 785 O O . SER A 1 99 ? -11.115 2.373 1.817 1.00 93.62 99 SER A O 1
ATOM 787 N N . ARG A 1 100 ? -13.243 2.051 2.473 1.00 93.25 100 ARG A N 1
ATOM 788 C CA . ARG A 1 100 ? -13.857 3.035 1.568 1.00 93.25 100 ARG A CA 1
ATOM 789 C C . ARG A 1 100 ? -13.897 4.449 2.148 1.00 93.25 100 ARG A C 1
ATOM 791 O O . ARG A 1 100 ? -14.276 5.376 1.436 1.00 93.25 100 ARG A O 1
ATOM 798 N N . LEU A 1 101 ? -13.532 4.631 3.418 1.00 95.81 101 LEU A N 1
ATOM 799 C CA . LEU A 1 101 ? -13.511 5.954 4.033 1.00 95.81 101 LEU A CA 1
ATOM 800 C C . LEU A 1 101 ? -12.393 6.821 3.419 1.00 95.81 101 LEU A C 1
ATOM 802 O O . LEU A 1 101 ? -11.259 6.352 3.268 1.00 95.81 101 LEU A O 1
ATOM 806 N N . PRO A 1 102 ? -12.665 8.100 3.105 1.00 95.25 102 PRO A N 1
ATOM 807 C CA . PRO A 1 102 ? -11.675 8.988 2.505 1.00 95.25 102 PRO A CA 1
ATOM 808 C C . PRO A 1 102 ? -10.402 9.135 3.349 1.00 95.25 102 PRO A C 1
ATOM 810 O O . PRO A 1 102 ? -10.435 9.517 4.522 1.00 95.25 102 PRO A O 1
ATOM 813 N N . GLY A 1 103 ? -9.247 8.884 2.734 1.00 93.12 103 GLY A N 1
ATOM 814 C CA . GLY A 1 103 ? -7.941 8.979 3.395 1.00 93.12 103 GLY A CA 1
ATOM 815 C C . GLY A 1 103 ? -7.571 7.770 4.261 1.00 93.12 103 GLY A C 1
ATOM 816 O O . GLY A 1 103 ? -6.524 7.793 4.907 1.00 93.12 103 GLY A O 1
ATOM 817 N N . ILE A 1 104 ? -8.375 6.702 4.267 1.00 95.06 104 ILE A N 1
ATOM 818 C CA . ILE A 1 104 ? -7.959 5.421 4.842 1.00 95.06 104 ILE A CA 1
ATOM 819 C C . ILE A 1 104 ? -7.107 4.659 3.826 1.00 95.06 104 ILE A C 1
ATOM 821 O O . ILE A 1 104 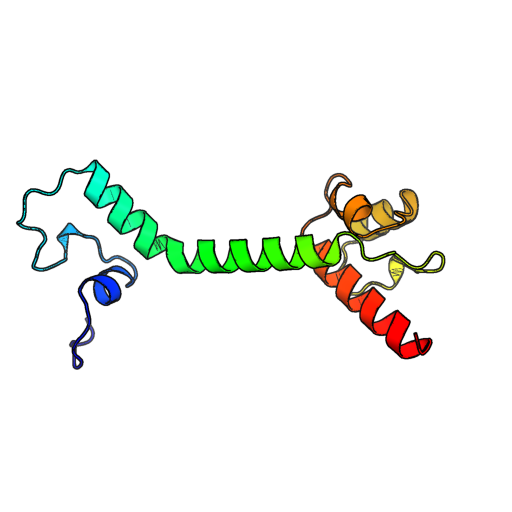? -7.516 4.409 2.697 1.00 95.06 104 ILE A O 1
ATOM 825 N N . THR A 1 105 ? -5.895 4.282 4.234 1.00 92.19 105 THR A N 1
ATOM 826 C CA . THR A 1 105 ? -4.933 3.581 3.375 1.00 92.19 105 THR A CA 1
ATOM 827 C C . THR A 1 105 ? -4.950 2.064 3.609 1.00 92.19 105 THR A C 1
ATOM 829 O O . THR A 1 105 ? -5.290 1.606 4.707 1.00 92.19 105 THR A O 1
ATOM 832 N N . PRO A 1 106 ? -4.487 1.249 2.640 1.00 89.75 106 PRO A N 1
ATOM 833 C CA . PRO A 1 106 ? -4.267 -0.190 2.835 1.00 89.75 106 PRO A CA 1
ATOM 834 C C . PRO A 1 106 ? -3.419 -0.544 4.069 1.00 89.75 106 PRO A C 1
ATOM 836 O O . PRO A 1 106 ? -3.657 -1.554 4.740 1.00 89.75 106 PRO A O 1
ATOM 839 N N . ALA A 1 107 ? -2.443 0.307 4.403 1.00 91.38 107 ALA A N 1
ATOM 840 C CA . ALA A 1 107 ? -1.606 0.146 5.588 1.00 91.38 107 ALA A CA 1
ATOM 841 C C . ALA A 1 107 ? -2.412 0.329 6.886 1.00 91.38 107 ALA A C 1
ATOM 843 O O . ALA A 1 107 ? -2.299 -0.494 7.795 1.00 91.38 107 ALA A O 1
ATOM 844 N N . ALA A 1 108 ? -3.281 1.344 6.952 1.00 95.38 108 ALA A N 1
ATOM 845 C CA . ALA A 1 108 ? -4.176 1.551 8.090 1.00 95.38 108 ALA A CA 1
ATOM 846 C C . ALA A 1 108 ? -5.130 0.362 8.295 1.00 95.38 108 ALA A C 1
ATOM 848 O O . ALA A 1 108 ? -5.274 -0.133 9.414 1.00 95.38 108 ALA A O 1
ATOM 849 N N . ILE A 1 109 ? -5.712 -0.163 7.212 1.00 93.88 109 ILE A N 1
ATOM 850 C CA . ILE A 1 109 ? -6.556 -1.367 7.265 1.00 93.88 109 ILE A CA 1
ATOM 851 C C . ILE A 1 109 ? -5.774 -2.579 7.774 1.00 93.88 109 ILE A C 1
ATOM 853 O O . ILE A 1 109 ? -6.276 -3.346 8.596 1.00 93.88 109 ILE A O 1
ATOM 857 N N . SER A 1 110 ? -4.521 -2.735 7.344 1.00 91.50 110 SER A N 1
ATOM 858 C CA . SER A 1 110 ? -3.659 -3.816 7.823 1.00 91.50 110 SER A CA 1
ATOM 859 C C . SER A 1 110 ? -3.401 -3.728 9.331 1.00 91.50 110 SER A C 1
ATOM 861 O O . SER A 1 110 ? -3.456 -4.756 10.010 1.00 91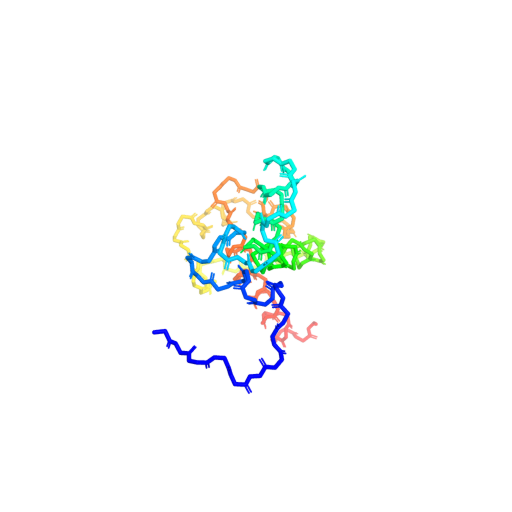.50 110 SER A O 1
ATOM 863 N N . LEU A 1 111 ? -3.164 -2.526 9.864 1.00 94.56 111 LEU A N 1
ATOM 864 C CA . LEU A 1 111 ? -2.981 -2.293 11.303 1.00 94.56 111 LEU A CA 1
ATOM 865 C C . LEU A 1 111 ? -4.262 -2.576 12.096 1.00 94.56 111 LEU A C 1
ATOM 867 O O . LEU A 1 111 ? -4.220 -3.287 13.104 1.00 94.56 111 LEU A O 1
ATOM 871 N N . LEU A 1 112 ? -5.408 -2.101 11.604 1.00 95.12 112 LEU A N 1
ATOM 872 C CA . LEU A 1 112 ? -6.713 -2.363 12.209 1.00 95.12 112 LEU A CA 1
ATOM 873 C C . LEU A 1 112 ? -7.023 -3.868 12.254 1.00 95.12 112 LEU A C 1
ATOM 875 O O . LEU A 1 112 ? -7.415 -4.393 13.294 1.00 95.12 112 LEU A O 1
ATOM 879 N N . MET A 1 113 ? -6.762 -4.591 11.164 1.00 92.81 113 MET A N 1
ATOM 880 C CA . MET A 1 113 ? -6.927 -6.047 11.099 1.00 92.81 113 MET A CA 1
ATOM 881 C C . MET A 1 113 ? -6.067 -6.793 12.122 1.00 92.81 113 MET A C 1
ATOM 883 O O . MET A 1 113 ? -6.522 -7.767 12.725 1.00 92.81 113 MET A O 1
ATOM 887 N N . VAL A 1 114 ? -4.819 -6.360 12.322 1.00 92.38 114 VAL A N 1
ATOM 888 C CA . VAL A 1 114 ? -3.936 -6.942 13.345 1.00 92.38 114 VAL A CA 1
ATOM 889 C C . VAL A 1 114 ? -4.505 -6.700 14.742 1.00 92.38 114 VAL A C 1
ATOM 891 O O . VAL A 1 114 ? -4.504 -7.619 15.562 1.00 92.38 114 VAL A O 1
ATOM 894 N N . HIS A 1 115 ? -5.027 -5.501 15.005 1.00 94.44 115 HIS A N 1
ATOM 895 C CA . HIS A 1 115 ? -5.655 -5.168 16.281 1.00 94.44 115 HIS A CA 1
ATOM 896 C C . HIS A 1 115 ? -6.917 -6.006 16.540 1.00 94.44 115 HIS A C 1
ATOM 898 O O . HIS A 1 115 ? -7.017 -6.633 17.591 1.00 94.44 115 HIS A O 1
ATOM 904 N N . ILE A 1 116 ? -7.823 -6.122 15.562 1.00 92.56 116 ILE A N 1
ATOM 905 C CA . ILE A 1 116 ? -9.046 -6.940 15.677 1.00 92.56 116 ILE A CA 1
ATOM 906 C C . ILE A 1 116 ? -8.707 -8.411 15.944 1.00 92.56 116 ILE A C 1
ATOM 908 O O . ILE A 1 116 ? -9.300 -9.031 16.825 1.00 92.56 116 ILE A O 1
ATOM 912 N N . LYS A 1 117 ? -7.715 -8.976 15.238 1.00 90.12 117 LYS A N 1
ATOM 913 C CA . LYS A 1 117 ? -7.269 -10.360 15.480 1.00 90.12 117 LYS A CA 1
ATOM 914 C C . LYS A 1 117 ? -6.721 -10.565 16.894 1.00 90.12 117 LYS A C 1
ATOM 916 O O . LYS A 1 117 ? -6.942 -11.625 17.471 1.00 90.12 117 LYS A O 1
ATOM 921 N N . LYS A 1 118 ? -6.002 -9.582 17.447 1.00 88.69 118 LYS A N 1
ATOM 922 C CA . LYS A 1 118 ? -5.529 -9.628 18.841 1.00 88.69 118 LYS A CA 1
ATOM 923 C C . LYS A 1 118 ? -6.691 -9.535 19.830 1.00 88.69 118 LYS A C 1
ATOM 925 O O . LYS A 1 118 ? -6.713 -10.302 20.784 1.00 88.69 118 LYS A O 1
ATOM 930 N N . HIS A 1 119 ? -7.653 -8.650 19.570 1.00 84.69 119 HIS A N 1
ATOM 931 C CA . HIS A 1 119 ? -8.838 -8.475 20.406 1.00 84.69 119 HIS A CA 1
ATOM 932 C C . HIS A 1 119 ? -9.669 -9.764 20.499 1.00 84.69 119 HIS A C 1
ATOM 934 O O . HIS A 1 119 ? -9.964 -10.209 21.600 1.00 84.69 119 HIS A O 1
ATOM 940 N N . ARG A 1 120 ? -9.971 -10.427 19.372 1.00 84.19 120 ARG A N 1
ATOM 941 C CA . ARG A 1 120 ? -10.739 -11.693 19.375 1.00 84.19 120 ARG A CA 1
ATOM 942 C C . ARG A 1 120 ? -10.051 -12.813 20.155 1.00 84.19 120 ARG A C 1
ATOM 944 O O . ARG A 1 120 ? -10.668 -13.425 21.017 1.00 84.19 120 ARG A O 1
ATOM 951 N N . LYS A 1 121 ? -8.735 -12.983 19.963 1.00 80.56 121 LYS A N 1
ATOM 952 C CA . LYS A 1 121 ? -7.940 -13.949 20.742 1.00 80.56 121 LYS A CA 1
ATOM 953 C C . LYS A 1 121 ? -7.985 -13.695 22.250 1.00 80.56 121 LYS A C 1
ATOM 955 O O . LYS A 1 121 ? -7.909 -14.650 23.010 1.00 80.56 121 LYS A O 1
ATOM 960 N N . ALA A 1 122 ? -8.064 -12.434 22.677 1.00 74.69 122 ALA A N 1
ATOM 961 C CA . ALA A 1 122 ? -8.163 -12.082 24.092 1.00 74.69 122 ALA A CA 1
ATOM 962 C C . ALA A 1 122 ? -9.567 -12.335 24.667 1.00 74.69 122 ALA A C 1
ATOM 964 O O . ALA A 1 122 ? -9.684 -12.670 25.840 1.00 74.69 122 ALA A O 1
ATOM 965 N N . VAL A 1 123 ? -10.613 -12.191 23.846 1.00 72.75 123 VAL A N 1
ATOM 966 C CA . VAL A 1 123 ? -12.014 -12.441 24.233 1.00 72.75 123 VAL A CA 1
ATOM 967 C C . VAL A 1 123 ? -12.380 -13.936 24.155 1.00 72.75 123 VAL A C 1
ATOM 969 O O . VAL A 1 123 ? -13.362 -14.353 24.757 1.00 72.75 123 VAL A O 1
ATOM 972 N N . GLY A 1 124 ? -11.557 -14.766 23.502 1.00 62.22 124 GLY A N 1
ATOM 973 C CA . GLY A 1 124 ? -11.795 -16.208 23.356 1.00 62.22 124 GLY A CA 1
ATOM 974 C C . GLY A 1 124 ? -12.735 -16.571 22.200 1.00 62.22 124 GLY A C 1
ATOM 975 O O . GLY A 1 124 ? -13.281 -17.670 22.197 1.00 62.22 124 GLY A O 1
ATOM 976 N N . GLU A 1 125 ? -12.911 -15.654 21.241 1.00 55.72 125 GLU A N 1
ATOM 977 C CA . GLU A 1 125 ? -13.669 -15.840 19.989 1.00 55.72 125 GLU A CA 1
ATOM 978 C C . GLU A 1 125 ? -12.798 -16.346 18.829 1.00 55.72 125 GLU A C 1
ATOM 980 O O . GLU A 1 125 ? -11.638 -15.876 18.685 1.00 55.72 125 GLU A O 1
#

Secondary structure (DSSP, 8-state):
-----S---HHHHHTSTT--GGGSTTTTS---HHHHHHHHHHHHHHHHHHHHHHHHHHHHHHTTPBPPTT--GGG-TT--HHHHHHHHHH--SBHHHHHTSTT--HHHHHHHHHHHHHHHHHHT-